Protein AF-A0A380ZV10-F1 (afdb_monomer_lite)

Foldseek 3Di:
DDPVVVVVVVVVVVVVVVVVVVVVVVVVVVVVVVVVVVVVVVVVVVVLVVLVVVLVVLVVVLVVLVVVLPPPQVDPVLNVLSVLLSVLSVLLSVLSVVLSCQVVVQVVVQVVVVVVQVVVCVVPVDPRDPDDRDDGPCSSVVSNVSSVVSNVVSVVSNVVSVCVSPVD

Structure (mmCIF, N/CA/C/O backbone):
data_AF-A0A380ZV10-F1
#
_entry.id   AF-A0A380ZV10-F1
#
loop_
_atom_site.group_PDB
_atom_site.id
_atom_site.type_symbol
_atom_site.label_atom_id
_atom_site.label_alt_id
_atom_site.label_comp_id
_atom_site.label_asym_id
_atom_site.label_entity_id
_atom_site.label_seq_id
_atom_site.pdbx_PDB_ins_code
_atom_site.Cartn_x
_atom_site.Cartn_y
_atom_site.Cartn_z
_atom_site.occupancy
_atom_site.B_iso_or_equiv
_atom_site.auth_seq_id
_atom_site.auth_comp_id
_atom_site.auth_asym_id
_atom_site.auth_atom_id
_atom_site.pdbx_PDB_model_num
ATOM 1 N N . MET A 1 1 ? 18.023 13.541 -66.728 1.00 56.62 1 MET A N 1
ATOM 2 C CA . MET A 1 1 ? 17.642 13.797 -65.325 1.00 56.62 1 MET A CA 1
ATOM 3 C C . MET A 1 1 ? 16.687 12.679 -64.971 1.00 56.62 1 MET A C 1
ATOM 5 O O . MET A 1 1 ? 15.560 12.684 -65.447 1.00 56.62 1 MET A O 1
ATOM 9 N N . ASP A 1 2 ? 17.228 11.643 -64.338 1.00 75.25 2 ASP A N 1
ATOM 10 C CA . ASP A 1 2 ? 16.662 10.294 -64.363 1.00 75.25 2 ASP A CA 1
ATOM 11 C C . ASP A 1 2 ? 15.516 10.118 -63.371 1.00 75.25 2 ASP A C 1
ATOM 13 O O . ASP A 1 2 ? 15.646 10.410 -62.182 1.00 75.25 2 ASP A O 1
ATOM 17 N N . ILE A 1 3 ? 14.398 9.615 -63.892 1.00 81.38 3 ILE A N 1
ATOM 18 C CA . ILE A 1 3 ? 13.168 9.291 -63.155 1.00 81.38 3 ILE A CA 1
ATOM 19 C C . ILE A 1 3 ? 13.475 8.328 -61.996 1.00 81.38 3 ILE A C 1
ATOM 21 O O . ILE A 1 3 ? 12.951 8.483 -60.898 1.00 81.38 3 ILE A O 1
ATOM 25 N N . GLU A 1 4 ? 14.426 7.420 -62.207 1.00 83.06 4 GLU A N 1
ATOM 26 C CA . GLU A 1 4 ? 14.883 6.430 -61.230 1.00 83.06 4 GLU A CA 1
ATOM 27 C C . GLU A 1 4 ? 15.532 7.069 -59.985 1.00 83.06 4 GLU A C 1
ATOM 29 O O . GLU A 1 4 ? 15.395 6.574 -58.868 1.00 83.06 4 GLU A O 1
ATOM 34 N N . ASN A 1 5 ? 16.192 8.224 -60.139 1.00 86.31 5 ASN A N 1
ATOM 35 C CA . ASN A 1 5 ? 16.778 8.947 -59.008 1.00 86.31 5 ASN A CA 1
ATOM 36 C C . ASN A 1 5 ? 15.698 9.672 -58.181 1.00 86.31 5 ASN A C 1
ATOM 38 O O . ASN A 1 5 ? 15.816 9.788 -56.961 1.00 86.31 5 ASN A O 1
ATOM 42 N N . PHE A 1 6 ? 14.616 10.113 -58.832 1.00 84.62 6 PHE A N 1
ATOM 43 C CA . PHE A 1 6 ? 13.460 10.704 -58.156 1.00 84.62 6 PHE A CA 1
ATOM 44 C C . PHE A 1 6 ? 12.650 9.668 -57.373 1.00 84.62 6 PHE A C 1
ATOM 46 O O . PHE A 1 6 ? 12.274 9.944 -56.233 1.00 84.62 6 PHE A O 1
ATOM 53 N N . GLU A 1 7 ? 12.420 8.479 -57.934 1.00 88.94 7 GLU A N 1
ATOM 54 C CA . GLU A 1 7 ? 11.740 7.386 -57.221 1.00 88.94 7 GLU A CA 1
ATOM 55 C C . GLU A 1 7 ? 12.519 6.968 -55.972 1.00 88.94 7 GLU A C 1
ATOM 57 O O . GLU A 1 7 ? 11.951 6.875 -54.883 1.00 88.94 7 GLU A O 1
ATOM 62 N N . LYS A 1 8 ? 13.843 6.837 -56.095 1.00 89.06 8 LYS A N 1
ATOM 63 C CA . LYS A 1 8 ? 14.711 6.474 -54.972 1.00 89.06 8 LYS A CA 1
ATOM 64 C C . LYS A 1 8 ? 14.722 7.533 -53.866 1.00 89.06 8 LYS A C 1
ATOM 66 O O . LYS A 1 8 ? 14.770 7.194 -52.685 1.00 89.06 8 LYS A O 1
ATOM 71 N N . GLN A 1 9 ? 14.650 8.818 -54.226 1.00 89.62 9 GLN A N 1
ATOM 72 C CA . GLN A 1 9 ? 14.487 9.891 -53.244 1.00 89.62 9 GLN A CA 1
ATOM 73 C C . GLN A 1 9 ? 13.123 9.822 -52.551 1.00 89.62 9 GLN A C 1
ATOM 75 O O . GLN A 1 9 ? 13.073 9.924 -51.326 1.00 89.62 9 GLN A O 1
ATOM 80 N N . LEU A 1 10 ? 12.033 9.622 -53.298 1.00 89.12 10 LEU A N 1
ATOM 81 C CA . LEU A 1 10 ? 10.678 9.487 -52.748 1.00 89.12 10 LEU A CA 1
ATOM 82 C C . LEU A 1 10 ? 10.571 8.330 -51.749 1.00 89.12 10 LEU A C 1
ATOM 84 O O . LEU A 1 10 ? 10.012 8.508 -50.666 1.00 89.12 10 LEU A O 1
ATOM 88 N N . GLU A 1 11 ? 11.158 7.180 -52.070 1.00 92.88 11 GLU A N 1
ATOM 89 C CA . GLU A 1 11 ? 11.162 6.002 -51.200 1.00 92.88 11 GLU A CA 1
ATOM 90 C C . GLU A 1 11 ? 11.980 6.228 -49.913 1.00 92.88 11 GLU A C 1
ATOM 92 O O . GLU A 1 11 ? 11.567 5.834 -48.819 1.00 92.88 11 GLU A O 1
ATOM 97 N N . ASP A 1 12 ? 13.108 6.937 -50.002 1.00 93.81 12 ASP A N 1
ATOM 98 C CA . ASP A 1 12 ? 13.927 7.303 -48.837 1.00 93.81 12 ASP A CA 1
ATOM 99 C C . ASP A 1 12 ? 13.237 8.373 -47.959 1.00 93.81 12 ASP A C 1
ATOM 101 O O . ASP A 1 12 ? 13.360 8.373 -46.730 1.00 93.81 12 ASP A O 1
ATOM 105 N N . TYR A 1 13 ? 12.452 9.277 -48.559 1.00 89.88 13 TYR A N 1
ATOM 106 C CA . TYR A 1 13 ? 11.589 10.206 -47.816 1.00 89.88 13 TYR A CA 1
ATOM 107 C C . TYR A 1 13 ? 10.440 9.484 -47.102 1.00 89.88 13 TYR A C 1
ATOM 109 O O . TYR A 1 13 ? 10.212 9.758 -45.921 1.00 89.88 13 TYR A O 1
ATOM 117 N N . ALA A 1 14 ? 9.761 8.549 -47.771 1.00 91.12 14 ALA A N 1
ATOM 118 C CA . ALA A 1 14 ? 8.682 7.760 -47.178 1.00 91.12 14 ALA A CA 1
ATOM 119 C C . ALA A 1 14 ? 9.181 6.937 -45.977 1.00 91.12 14 ALA A C 1
ATOM 121 O O . ALA A 1 14 ? 8.630 7.048 -44.881 1.00 91.12 14 ALA A O 1
ATOM 122 N N . ASN A 1 15 ? 10.303 6.226 -46.137 1.00 93.88 15 ASN A N 1
ATOM 123 C CA . ASN A 1 15 ? 10.923 5.445 -45.062 1.00 93.88 15 ASN A CA 1
ATOM 124 C C . ASN A 1 15 ? 11.337 6.301 -43.853 1.00 93.88 15 ASN A C 1
ATOM 126 O O . ASN A 1 15 ? 11.179 5.886 -42.702 1.00 93.88 15 ASN A O 1
ATOM 130 N N . ARG A 1 16 ? 11.877 7.508 -44.079 1.00 91.00 16 ARG A N 1
ATOM 131 C CA . ARG A 1 16 ? 12.218 8.432 -42.981 1.00 91.00 16 ARG A CA 1
ATOM 132 C C . ARG A 1 16 ? 10.979 8.929 -42.244 1.00 91.00 16 ARG A C 1
ATOM 134 O O . ARG A 1 16 ? 11.006 9.027 -41.016 1.00 91.00 16 ARG A O 1
ATOM 141 N N . LEU A 1 17 ? 9.907 9.222 -42.979 1.00 91.00 17 LEU A N 1
ATOM 142 C CA . LEU A 1 17 ? 8.647 9.661 -42.393 1.00 91.00 17 LEU A CA 1
ATOM 143 C C . LEU A 1 17 ? 8.054 8.562 -41.498 1.00 91.00 17 LEU A C 1
ATOM 145 O O . LEU A 1 17 ? 7.736 8.832 -40.340 1.00 91.00 17 LEU A O 1
ATOM 149 N N . GLU A 1 18 ? 8.001 7.319 -41.982 1.00 91.50 18 GLU A N 1
ATOM 150 C CA . GLU A 1 18 ? 7.498 6.171 -41.216 1.00 91.50 18 GLU A CA 1
ATOM 151 C C . GLU A 1 18 ? 8.295 5.930 -39.930 1.00 91.50 18 GLU A C 1
ATOM 153 O O . GLU A 1 18 ? 7.701 5.815 -38.855 1.00 91.50 18 GLU A O 1
ATOM 158 N N . ARG A 1 19 ? 9.634 5.953 -40.000 1.00 89.81 19 ARG A N 1
ATOM 159 C CA . ARG A 1 19 ? 10.481 5.823 -38.799 1.00 89.81 19 ARG A CA 1
ATOM 160 C C . ARG A 1 19 ? 10.204 6.924 -37.781 1.00 89.81 19 ARG A C 1
ATOM 162 O O . ARG A 1 19 ? 10.080 6.629 -36.598 1.00 89.81 19 ARG A O 1
ATOM 169 N N . SER A 1 20 ? 10.050 8.171 -38.229 1.00 85.12 20 SER A N 1
ATOM 170 C CA . SER A 1 20 ? 9.789 9.299 -37.327 1.00 85.12 20 SER A CA 1
ATOM 171 C C . SER A 1 20 ? 8.435 9.182 -36.610 1.00 85.12 20 SER A C 1
ATOM 173 O O . SER A 1 20 ? 8.335 9.466 -35.414 1.00 85.12 20 SER A O 1
ATOM 175 N N . VAL A 1 21 ? 7.402 8.696 -37.307 1.00 89.81 21 VAL A N 1
ATOM 176 C CA . VAL A 1 21 ? 6.071 8.450 -36.729 1.00 89.81 21 VAL A CA 1
ATOM 177 C C . VAL A 1 21 ? 6.123 7.286 -35.742 1.00 89.81 21 VAL A C 1
ATOM 179 O O . VAL A 1 21 ? 5.543 7.369 -34.655 1.00 89.81 21 VAL A O 1
ATOM 182 N N . GLN A 1 22 ? 6.849 6.220 -36.081 1.00 91.62 22 GLN A N 1
ATOM 183 C CA . GLN A 1 22 ? 6.997 5.053 -35.219 1.00 91.62 22 GLN A CA 1
ATOM 184 C C . GLN A 1 22 ? 7.772 5.385 -33.938 1.00 91.62 22 GLN A C 1
ATOM 186 O O . GLN A 1 22 ? 7.315 5.046 -32.846 1.00 91.62 22 GLN A O 1
ATOM 191 N N . GLU A 1 23 ? 8.868 6.140 -34.037 1.00 88.31 23 GLU A N 1
ATOM 192 C CA . GLU A 1 23 ? 9.620 6.629 -32.877 1.00 88.31 23 GLU A CA 1
ATOM 193 C C . GLU A 1 23 ? 8.764 7.530 -31.975 1.00 88.31 23 GLU A C 1
ATOM 195 O O . GLU A 1 23 ? 8.783 7.382 -30.750 1.00 88.31 23 GLU A O 1
ATOM 200 N N . GLN A 1 24 ? 7.955 8.428 -32.550 1.00 85.12 24 GLN A N 1
ATOM 201 C CA . GLN A 1 24 ? 7.026 9.249 -31.767 1.00 85.12 24 GLN A CA 1
ATOM 202 C C . GLN A 1 24 ? 5.965 8.405 -31.054 1.00 85.12 24 GLN A C 1
ATOM 204 O O . GLN A 1 24 ? 5.642 8.676 -29.891 1.00 85.12 24 GLN A O 1
ATOM 209 N N . HIS A 1 25 ? 5.433 7.377 -31.716 1.00 84.50 25 HIS A N 1
ATOM 210 C CA . HIS A 1 25 ? 4.454 6.481 -31.111 1.00 84.50 25 HIS A CA 1
ATOM 211 C C . HIS A 1 25 ? 5.065 5.676 -29.957 1.00 84.50 25 HIS A C 1
ATOM 213 O O . HIS A 1 25 ? 4.485 5.617 -28.869 1.00 84.50 25 HIS A O 1
ATOM 219 N N . GLU A 1 26 ? 6.272 5.135 -30.136 1.00 84.50 26 GLU A N 1
ATOM 220 C CA . GLU A 1 26 ? 6.999 4.437 -29.073 1.00 84.50 26 GLU A CA 1
ATOM 221 C C . GLU A 1 26 ? 7.313 5.361 -27.892 1.00 84.50 26 GLU A C 1
ATOM 223 O O . GLU A 1 26 ? 7.066 4.998 -26.736 1.00 84.50 26 GLU A O 1
ATOM 228 N N . GLN A 1 27 ? 7.777 6.586 -28.151 1.00 84.56 27 GLN A N 1
ATOM 229 C CA . GLN A 1 27 ? 8.017 7.570 -27.094 1.00 84.56 27 GLN A CA 1
ATOM 230 C C . GLN A 1 27 ? 6.729 7.923 -26.342 1.00 84.56 27 GLN A C 1
ATOM 232 O O . GLN A 1 27 ? 6.734 8.006 -25.106 1.00 84.56 27 GLN A O 1
ATOM 237 N N . GLN A 1 28 ? 5.604 8.069 -27.048 1.00 88.12 28 GLN A N 1
ATOM 238 C CA . GLN A 1 28 ? 4.306 8.278 -26.413 1.00 88.12 28 GLN A CA 1
ATOM 239 C C . GLN A 1 28 ? 3.908 7.091 -25.533 1.00 88.12 28 GLN A C 1
ATOM 241 O O . GLN A 1 28 ? 3.512 7.311 -24.384 1.00 88.12 28 GLN A O 1
ATOM 246 N N . LEU A 1 29 ? 4.052 5.853 -26.012 1.00 82.62 29 LEU A N 1
ATOM 247 C CA . LEU A 1 29 ? 3.744 4.649 -25.235 1.00 82.62 29 LEU A CA 1
ATOM 248 C C . LEU A 1 29 ? 4.607 4.563 -23.973 1.00 82.62 29 LEU A C 1
ATOM 250 O O . LEU A 1 29 ? 4.073 4.395 -22.874 1.00 82.62 29 LEU A O 1
ATOM 254 N N . VAL A 1 30 ? 5.920 4.776 -24.092 1.00 81.94 30 VAL A N 1
ATOM 255 C CA . VAL A 1 30 ? 6.841 4.786 -22.945 1.00 81.94 30 VAL A CA 1
ATOM 256 C C . VAL A 1 30 ? 6.470 5.887 -21.952 1.00 81.94 30 VAL A C 1
ATOM 258 O O . VAL A 1 30 ? 6.459 5.645 -20.744 1.00 81.94 30 VAL A O 1
ATOM 261 N N . SER A 1 31 ? 6.119 7.084 -22.431 1.00 80.75 31 SER A N 1
ATOM 262 C CA . SER A 1 31 ? 5.700 8.187 -21.559 1.00 80.75 31 SER A CA 1
ATOM 263 C C . SER A 1 31 ? 4.407 7.867 -20.798 1.00 80.75 31 SER A C 1
ATOM 265 O O . SER A 1 31 ? 4.315 8.148 -19.602 1.00 80.75 31 SER A O 1
ATOM 267 N N . ARG A 1 32 ? 3.428 7.221 -21.450 1.00 79.75 32 ARG A N 1
ATOM 268 C CA . ARG A 1 32 ? 2.172 6.792 -20.816 1.00 79.75 32 ARG A CA 1
ATOM 269 C C . ARG A 1 32 ? 2.420 5.700 -19.783 1.00 79.75 32 ARG A C 1
ATOM 271 O O . ARG A 1 32 ? 1.898 5.800 -18.677 1.00 79.75 32 ARG A O 1
ATOM 278 N N . ILE A 1 33 ? 3.253 4.709 -20.102 1.00 80.31 33 ILE A N 1
ATOM 279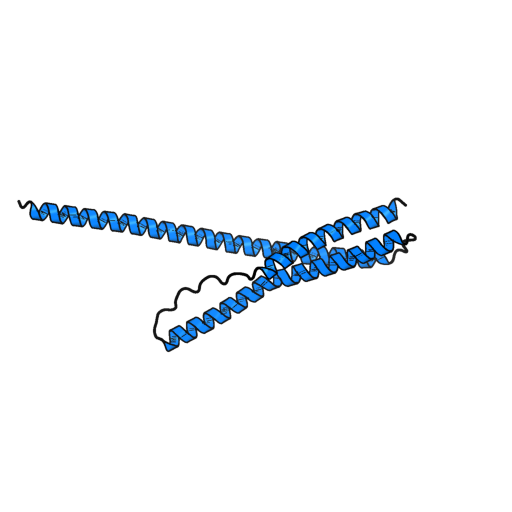 C CA . ILE A 1 33 ? 3.626 3.639 -19.165 1.00 80.31 33 ILE A CA 1
ATOM 280 C C . ILE A 1 33 ? 4.309 4.233 -17.929 1.00 80.31 33 ILE A C 1
ATOM 282 O O . ILE A 1 33 ? 3.912 3.913 -16.811 1.00 80.31 33 ILE A O 1
ATOM 286 N N . LYS A 1 34 ? 5.267 5.154 -18.110 1.00 78.06 34 LYS A N 1
ATOM 287 C CA . LYS A 1 34 ? 5.935 5.844 -16.994 1.00 78.06 34 LYS A CA 1
ATOM 288 C C . LYS A 1 34 ? 4.950 6.629 -16.128 1.00 78.06 34 LYS A C 1
ATOM 290 O O . LYS A 1 34 ? 5.016 6.532 -14.907 1.00 78.06 34 LYS A O 1
ATOM 295 N N . LYS A 1 35 ? 4.011 7.362 -16.739 1.00 78.06 35 LYS A N 1
ATOM 296 C CA . LYS A 1 35 ? 2.959 8.085 -16.003 1.00 78.06 35 LYS A CA 1
ATOM 297 C C . LYS A 1 35 ? 2.065 7.134 -15.205 1.00 78.06 35 LYS A C 1
ATOM 299 O O . LYS A 1 35 ? 1.812 7.391 -14.034 1.00 78.06 35 LYS A O 1
ATOM 304 N N . HIS A 1 36 ? 1.631 6.023 -15.799 1.00 72.00 36 HIS A N 1
ATOM 305 C CA . HIS A 1 36 ? 0.831 5.015 -15.096 1.00 72.00 36 HIS A CA 1
ATOM 306 C C . HIS A 1 36 ? 1.599 4.339 -13.955 1.00 72.00 36 HIS A C 1
ATOM 308 O O . HIS A 1 36 ? 1.017 4.070 -12.907 1.00 72.00 36 HIS A O 1
ATOM 314 N N . GLN A 1 37 ? 2.895 4.079 -14.134 1.00 75.44 37 GLN A N 1
ATOM 315 C CA . GLN A 1 37 ? 3.747 3.533 -13.077 1.00 75.44 37 GLN A CA 1
ATOM 316 C C . GLN A 1 37 ? 3.901 4.519 -11.918 1.00 75.44 37 GLN A C 1
ATOM 318 O O . GLN A 1 37 ? 3.652 4.134 -10.780 1.00 75.44 37 GLN A O 1
ATOM 323 N N . ALA A 1 38 ? 4.210 5.786 -12.205 1.00 75.50 38 ALA A N 1
ATOM 324 C CA . ALA A 1 38 ? 4.329 6.826 -11.185 1.00 75.50 38 ALA A CA 1
ATOM 325 C C . ALA A 1 38 ? 3.022 7.003 -10.392 1.00 75.50 38 ALA A C 1
ATOM 327 O O . ALA A 1 38 ? 3.045 7.019 -9.164 1.00 75.50 38 ALA A O 1
ATOM 328 N N . LEU A 1 39 ? 1.878 7.040 -11.085 1.00 77.69 39 LEU A N 1
ATOM 329 C CA . LEU A 1 39 ? 0.567 7.164 -10.446 1.00 77.69 39 LEU A CA 1
ATOM 330 C C . LEU A 1 39 ? 0.251 5.964 -9.538 1.00 77.69 39 LEU A C 1
ATOM 332 O O . LEU A 1 39 ? -0.277 6.129 -8.441 1.00 77.69 39 LEU A O 1
ATOM 336 N N . ASN A 1 40 ? 0.590 4.749 -9.978 1.00 73.44 40 ASN A N 1
ATOM 337 C CA . ASN A 1 40 ? 0.402 3.543 -9.173 1.00 73.44 40 ASN A CA 1
ATOM 338 C C . ASN A 1 40 ? 1.302 3.532 -7.932 1.00 73.44 40 ASN A C 1
ATOM 340 O O . ASN A 1 40 ? 0.849 3.124 -6.864 1.00 73.44 40 ASN A O 1
ATOM 344 N N . GLU A 1 41 ? 2.554 3.978 -8.051 1.00 76.31 41 GLU A N 1
ATOM 345 C CA . GLU A 1 41 ? 3.459 4.100 -6.904 1.00 76.31 41 GLU A CA 1
ATOM 346 C C . GLU A 1 41 ? 2.949 5.122 -5.885 1.00 76.31 41 GLU A C 1
ATOM 348 O O . GLU A 1 41 ? 3.010 4.877 -4.678 1.00 76.31 41 GLU A O 1
ATOM 353 N N . GLU A 1 42 ? 2.421 6.249 -6.358 1.00 76.75 42 GLU A N 1
ATOM 354 C CA . GLU A 1 42 ? 1.845 7.288 -5.507 1.00 76.75 42 GLU A CA 1
ATOM 355 C C . GLU A 1 42 ? 0.588 6.781 -4.786 1.00 76.75 42 GLU A C 1
ATOM 357 O O . GLU A 1 42 ? 0.523 6.832 -3.557 1.00 76.75 42 GLU A O 1
ATOM 362 N N . LEU A 1 43 ? -0.340 6.149 -5.514 1.00 76.62 43 LEU A N 1
ATOM 363 C CA . LEU A 1 43 ? -1.520 5.493 -4.938 1.00 76.62 43 LEU A CA 1
ATOM 364 C C . LEU A 1 43 ? -1.149 4.442 -3.884 1.00 76.62 43 LEU A C 1
ATOM 366 O O . LEU A 1 43 ? -1.792 4.367 -2.834 1.00 76.62 43 LEU A O 1
ATOM 370 N N . GLN A 1 44 ? -0.115 3.634 -4.134 1.00 75.12 44 GLN A N 1
ATOM 371 C CA . GLN A 1 44 ? 0.351 2.638 -3.169 1.00 75.12 44 GLN A CA 1
ATOM 372 C C . GLN A 1 44 ? 0.907 3.283 -1.895 1.00 75.12 44 GLN A C 1
ATOM 374 O O . GLN A 1 44 ? 0.608 2.798 -0.801 1.00 75.12 44 GLN A O 1
ATOM 379 N N . LYS A 1 45 ? 1.666 4.382 -2.010 1.00 77.69 45 LYS A N 1
ATOM 380 C CA . LYS A 1 45 ? 2.173 5.131 -0.848 1.00 77.69 45 LYS A CA 1
ATOM 381 C C . LYS A 1 45 ? 1.033 5.726 -0.027 1.00 77.69 45 LYS A C 1
ATOM 383 O O . LYS A 1 45 ? 0.963 5.469 1.174 1.00 77.69 45 LYS A O 1
ATOM 388 N N . THR A 1 46 ? 0.098 6.427 -0.667 1.00 80.56 46 THR A N 1
ATOM 389 C CA . THR A 1 46 ? -1.052 7.030 0.024 1.00 80.56 46 THR A CA 1
ATOM 390 C C . THR A 1 46 ? -1.911 5.969 0.707 1.00 80.56 46 THR A C 1
ATOM 392 O O . THR A 1 46 ? -2.294 6.124 1.865 1.00 80.56 46 THR A O 1
ATOM 395 N N . ARG A 1 47 ? -2.174 4.840 0.035 1.00 77.44 47 ARG A N 1
ATOM 396 C CA . ARG A 1 47 ? -2.919 3.719 0.628 1.00 77.44 47 ARG A CA 1
ATOM 397 C C . ARG A 1 47 ? -2.211 3.160 1.861 1.00 77.44 47 ARG A C 1
ATOM 399 O O . ARG A 1 47 ? -2.865 2.856 2.855 1.00 77.44 47 ARG A O 1
ATOM 406 N N . GLN A 1 48 ? -0.886 3.043 1.823 1.00 78.19 48 GLN A N 1
ATOM 407 C CA . GLN A 1 48 ? -0.097 2.560 2.953 1.00 78.19 48 GLN A CA 1
ATOM 408 C C . GLN A 1 48 ? -0.153 3.516 4.148 1.00 78.19 48 GLN A C 1
ATOM 410 O O . GLN A 1 48 ? -0.291 3.066 5.287 1.00 78.19 48 GLN A O 1
ATOM 415 N N . GLU A 1 49 ? -0.039 4.818 3.902 1.00 83.50 49 GLU A N 1
ATOM 416 C CA . GLU A 1 49 ? -0.176 5.835 4.945 1.00 83.50 49 GLU A CA 1
ATOM 417 C C . GLU A 1 49 ? -1.567 5.780 5.568 1.00 83.50 49 GLU A C 1
ATOM 419 O O . GLU A 1 49 ? -1.678 5.675 6.788 1.00 83.50 49 GLU A O 1
ATOM 424 N N . LEU A 1 50 ? -2.618 5.723 4.746 1.00 79.31 50 LEU A N 1
ATOM 425 C CA . LEU A 1 50 ? -3.995 5.574 5.218 1.00 79.31 50 LEU A CA 1
ATOM 426 C C . LEU A 1 50 ? -4.179 4.324 6.079 1.00 79.31 50 LEU A C 1
ATOM 428 O O . LEU A 1 50 ? -4.738 4.422 7.167 1.00 79.31 50 LEU A O 1
ATOM 432 N N . LEU A 1 51 ? -3.678 3.165 5.643 1.00 78.19 51 LEU A N 1
ATOM 433 C CA . LEU A 1 51 ? -3.755 1.923 6.419 1.00 78.19 51 LEU A CA 1
ATOM 434 C C . LEU A 1 51 ? -3.010 2.044 7.759 1.00 78.19 51 LEU A C 1
ATOM 436 O O . LEU A 1 51 ? -3.520 1.593 8.782 1.00 78.19 51 LEU A O 1
ATOM 440 N N . ARG A 1 52 ? -1.831 2.682 7.784 1.00 81.69 52 ARG A N 1
ATOM 441 C CA . ARG A 1 52 ? -1.084 2.945 9.028 1.00 81.69 52 ARG A CA 1
ATOM 442 C C . ARG A 1 52 ? -1.861 3.852 9.974 1.00 81.69 52 ARG A C 1
ATOM 444 O O . ARG A 1 52 ? -1.954 3.534 11.158 1.00 81.69 52 ARG A O 1
ATOM 451 N N . TYR A 1 53 ? -2.434 4.938 9.462 1.00 84.69 53 TYR A N 1
ATOM 452 C CA . TYR A 1 53 ? -3.290 5.823 10.248 1.00 84.69 53 TYR A CA 1
ATOM 453 C C . TYR A 1 53 ? -4.520 5.084 10.774 1.00 84.69 53 TYR A C 1
ATOM 455 O O . TYR A 1 53 ? -4.845 5.224 11.951 1.00 84.69 53 TYR A O 1
ATOM 463 N N . LEU A 1 54 ? -5.166 4.248 9.955 1.00 79.25 54 LEU A N 1
ATOM 464 C CA . LEU A 1 54 ? -6.320 3.448 10.372 1.00 79.25 54 LEU A CA 1
ATOM 465 C C . LEU A 1 54 ? -5.958 2.487 11.509 1.00 79.25 54 LEU A C 1
ATOM 467 O O . LEU A 1 54 ? -6.687 2.392 12.492 1.00 79.25 54 LEU A O 1
ATOM 471 N N . VAL A 1 55 ? -4.821 1.796 11.407 1.00 81.25 55 VAL A N 1
ATOM 472 C CA . VAL A 1 55 ? -4.339 0.870 12.446 1.00 81.25 55 VAL A CA 1
ATOM 473 C C . VAL A 1 55 ? -3.961 1.619 13.729 1.00 81.25 55 VAL A C 1
ATOM 475 O O . VAL A 1 55 ? -4.318 1.189 14.822 1.00 81.25 55 VAL A O 1
ATOM 478 N N . ALA A 1 56 ? -3.285 2.764 13.622 1.00 82.75 56 ALA A N 1
ATOM 479 C CA . ALA A 1 56 ? -2.915 3.561 14.790 1.00 82.75 56 ALA A CA 1
ATOM 480 C C . ALA A 1 56 ? -4.147 4.135 15.513 1.00 82.75 56 ALA A C 1
ATOM 482 O O . ALA A 1 56 ? -4.266 4.020 16.732 1.00 82.75 56 ALA A O 1
ATOM 483 N N . THR A 1 57 ? -5.086 4.715 14.763 1.00 83.06 57 THR A N 1
ATOM 484 C CA . THR A 1 57 ? -6.322 5.294 15.317 1.00 83.06 57 THR A CA 1
ATOM 485 C C . THR A 1 57 ? -7.224 4.228 15.930 1.00 83.06 57 THR A C 1
ATOM 487 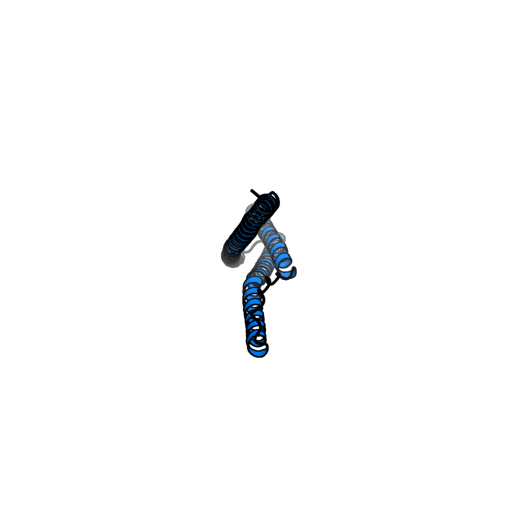O O . THR A 1 57 ? -7.702 4.406 17.048 1.00 83.06 57 THR A O 1
ATOM 490 N N . SER A 1 58 ? -7.397 3.082 15.268 1.00 80.81 58 SER A N 1
ATOM 491 C CA . SER A 1 58 ? -8.141 1.950 15.836 1.00 80.81 58 SER A CA 1
ATOM 492 C C . SER A 1 58 ? -7.489 1.386 17.102 1.00 80.81 58 SER A C 1
ATOM 494 O O . SER A 1 58 ? -8.207 1.068 18.046 1.00 80.81 58 SER A O 1
ATOM 496 N N . GLY A 1 59 ? -6.155 1.347 17.191 1.00 82.38 59 GLY A N 1
ATOM 497 C CA . GLY A 1 59 ? -5.441 0.979 18.420 1.00 82.38 59 GLY A CA 1
ATOM 498 C C . GLY A 1 59 ? -5.675 1.953 19.584 1.00 82.38 59 GLY A C 1
ATOM 499 O O . GLY A 1 59 ? -5.847 1.524 20.730 1.00 82.38 59 GLY A O 1
ATOM 500 N N . MET A 1 60 ? -5.747 3.260 19.305 1.00 83.50 60 MET A N 1
ATOM 501 C CA . MET A 1 60 ? -6.104 4.260 20.322 1.00 83.50 60 MET A CA 1
ATOM 502 C C . MET A 1 60 ? -7.546 4.081 20.795 1.00 83.50 60 MET A C 1
ATOM 504 O O . MET A 1 60 ? -7.787 4.032 21.999 1.00 83.50 60 MET A O 1
ATOM 508 N N . ILE A 1 61 ? -8.490 3.919 19.861 1.00 80.50 61 ILE A N 1
ATOM 509 C CA . ILE A 1 61 ? -9.904 3.666 20.172 1.00 80.50 61 ILE A CA 1
ATOM 510 C C . ILE A 1 61 ? -10.031 2.402 21.028 1.00 80.50 61 ILE A C 1
ATOM 512 O O . ILE A 1 61 ? -10.703 2.422 22.054 1.00 80.50 61 ILE A O 1
ATOM 516 N N . PHE A 1 62 ? -9.321 1.333 20.670 1.00 80.50 62 PHE A N 1
ATOM 517 C CA . PHE A 1 62 ? -9.299 0.085 21.429 1.00 80.50 62 PHE A CA 1
ATOM 518 C C . PHE A 1 62 ? -8.780 0.272 22.863 1.00 80.50 62 PHE A C 1
ATOM 520 O O . PHE A 1 62 ? -9.375 -0.238 23.811 1.00 80.50 62 PHE A O 1
ATOM 527 N N . SER A 1 63 ? -7.712 1.054 23.039 1.00 79.62 63 SER A N 1
ATOM 528 C CA . SER A 1 63 ? -7.153 1.360 24.364 1.00 79.62 63 SER A CA 1
ATOM 529 C C . SER A 1 63 ? -8.120 2.183 25.219 1.00 79.62 63 SER A C 1
ATOM 531 O O . SER A 1 63 ? -8.290 1.901 26.406 1.00 79.62 63 SER A O 1
ATOM 533 N N . ILE A 1 64 ? -8.793 3.166 24.613 1.00 81.25 64 ILE A N 1
ATOM 534 C CA . ILE A 1 64 ? -9.819 3.983 25.275 1.00 81.25 64 ILE A CA 1
ATOM 535 C C . ILE A 1 64 ? -10.992 3.098 25.707 1.00 81.25 64 ILE A C 1
ATOM 537 O O . ILE A 1 64 ? -11.403 3.148 26.864 1.00 81.25 64 ILE A O 1
ATOM 541 N N . LEU A 1 65 ? -11.478 2.227 24.821 1.00 75.06 65 LEU A N 1
ATOM 542 C CA . LEU A 1 65 ? -12.532 1.260 25.128 1.00 75.06 65 LEU A CA 1
ATOM 543 C C . LEU A 1 65 ? -12.180 0.383 26.328 1.00 75.06 65 LEU A C 1
ATOM 545 O O . LEU A 1 65 ? -12.972 0.282 27.260 1.00 75.06 65 LEU A O 1
ATOM 549 N N . ILE A 1 66 ? -10.995 -0.231 26.340 1.00 76.62 66 ILE A N 1
ATOM 550 C CA . ILE A 1 66 ? -10.562 -1.069 27.470 1.00 76.62 66 ILE A CA 1
ATOM 551 C C . ILE A 1 66 ? -10.573 -0.267 28.780 1.00 76.62 66 ILE A C 1
ATOM 553 O O . ILE A 1 66 ? -10.933 -0.805 29.828 1.00 76.62 66 ILE A O 1
ATOM 557 N N . GLY A 1 67 ? -10.230 1.023 28.721 1.00 77.00 67 GLY A N 1
ATOM 558 C CA . GLY A 1 67 ? -10.350 1.941 29.851 1.00 77.00 67 GLY A CA 1
ATOM 559 C C . GLY A 1 67 ? -11.795 2.144 30.322 1.00 77.00 67 GLY A C 1
ATOM 560 O O . GLY A 1 67 ? -12.053 2.076 31.524 1.00 77.00 67 GLY A O 1
ATOM 561 N N . LEU A 1 68 ? -12.739 2.347 29.396 1.00 71.50 68 LEU A N 1
ATOM 562 C CA . LEU A 1 68 ? -14.162 2.554 29.709 1.00 71.50 68 LEU A CA 1
ATOM 563 C C . LEU A 1 68 ? -14.888 1.278 30.162 1.00 71.50 68 LEU A C 1
ATOM 565 O O . LEU A 1 68 ? -15.832 1.365 30.947 1.00 71.50 68 LEU A O 1
ATOM 569 N N . GLY A 1 69 ? -14.440 0.098 29.729 1.00 66.38 69 GLY A N 1
ATOM 570 C CA . GLY A 1 69 ? -15.063 -1.191 30.056 1.00 66.38 69 GLY A CA 1
ATOM 571 C C . GLY A 1 69 ? -15.049 -1.566 31.545 1.00 66.38 69 GLY A C 1
ATOM 572 O O . GLY A 1 69 ? -15.668 -2.555 31.928 1.00 66.38 69 GLY A O 1
ATOM 573 N N . LYS A 1 70 ? -14.365 -0.786 32.395 1.00 62.97 70 LYS A N 1
ATOM 574 C CA . LYS A 1 70 ? -14.399 -0.929 33.861 1.00 62.97 70 LYS A CA 1
ATOM 575 C C . LYS A 1 70 ? -15.646 -0.324 34.508 1.00 62.97 70 LYS A C 1
ATOM 577 O O . LYS A 1 70 ? -15.891 -0.588 35.680 1.00 62.97 70 LYS A O 1
ATOM 582 N N . SER A 1 71 ? -16.414 0.485 33.779 1.00 60.03 71 SER A N 1
ATOM 583 C CA . SER A 1 71 ? -17.677 1.022 34.281 1.00 60.03 71 SER A CA 1
ATOM 584 C C . SER A 1 71 ? -18.715 -0.099 34.283 1.00 60.03 71 SER A C 1
ATOM 586 O O . SER A 1 71 ? -18.983 -0.690 33.236 1.00 60.03 71 SER A O 1
ATOM 588 N N . GLU A 1 72 ? -19.251 -0.455 35.453 1.00 59.94 72 GLU A N 1
ATOM 589 C CA . GLU A 1 72 ? -20.217 -1.545 35.603 1.00 59.94 72 GLU A CA 1
ATOM 590 C C . GLU A 1 72 ? -21.507 -1.243 34.830 1.00 59.94 72 GLU A C 1
ATOM 592 O O . GLU A 1 72 ? -22.460 -0.663 35.347 1.00 59.94 72 GLU A O 1
ATOM 597 N N . ALA A 1 73 ? -21.555 -1.648 33.561 1.00 59.28 73 ALA A N 1
ATOM 598 C CA . ALA A 1 73 ? -22.782 -1.643 32.785 1.00 59.28 73 ALA A CA 1
ATOM 599 C C . ALA A 1 73 ? -23.784 -2.594 33.460 1.00 59.28 73 ALA A C 1
ATOM 601 O O . ALA A 1 73 ? -23.566 -3.807 33.518 1.00 59.28 73 ALA A O 1
ATOM 602 N N . HIS A 1 74 ? -24.870 -2.027 33.986 1.00 59.59 74 HIS A N 1
ATOM 603 C CA . HIS A 1 74 ? -25.892 -2.759 34.737 1.00 59.59 74 HIS A CA 1
ATOM 604 C C . HIS A 1 74 ? -26.738 -3.678 33.837 1.00 59.59 74 HIS A C 1
ATOM 606 O O . HIS A 1 74 ? -27.359 -4.621 34.324 1.00 59.59 74 HIS A O 1
ATOM 612 N N . GLN A 1 75 ? -26.730 -3.455 32.517 1.00 73.69 75 GLN A N 1
ATOM 613 C CA . GLN A 1 75 ? -27.519 -4.230 31.565 1.00 73.69 75 GLN A CA 1
ATOM 614 C C . GLN A 1 75 ? -26.673 -5.295 30.836 1.00 73.69 75 GLN A C 1
ATOM 616 O O . GLN A 1 75 ? -25.633 -4.975 30.249 1.00 73.69 75 GLN A O 1
ATOM 621 N N . PRO A 1 76 ? -27.120 -6.566 30.796 1.00 73.31 76 PRO A N 1
ATOM 622 C CA . PRO A 1 76 ? -26.367 -7.654 30.171 1.00 73.31 76 PRO A CA 1
ATOM 623 C C . PRO A 1 76 ? -26.209 -7.473 28.653 1.00 73.31 76 PRO A C 1
ATOM 625 O O . PRO A 1 76 ? -25.181 -7.859 28.101 1.00 73.31 76 PRO A O 1
ATOM 628 N N . LEU A 1 77 ? -27.179 -6.845 27.975 1.00 73.38 77 LEU A N 1
ATOM 629 C CA . LEU A 1 77 ? -27.132 -6.607 26.527 1.00 73.38 77 LEU A CA 1
ATOM 630 C C . LEU A 1 77 ? -25.975 -5.677 26.125 1.00 73.38 77 LEU A C 1
ATOM 632 O O . LEU A 1 77 ? -25.257 -5.958 25.165 1.00 73.38 77 LEU A O 1
ATOM 636 N N . ALA A 1 78 ? -25.756 -4.607 26.896 1.00 73.00 78 ALA A N 1
ATOM 637 C CA . ALA A 1 78 ? -24.672 -3.655 26.665 1.00 73.00 78 ALA A CA 1
ATOM 638 C C . ALA A 1 78 ? -23.294 -4.314 26.849 1.00 73.00 78 ALA A C 1
ATOM 640 O O . ALA A 1 78 ? -22.390 -4.084 26.046 1.00 73.00 78 ALA A O 1
ATOM 641 N N . ARG A 1 79 ? -23.151 -5.213 27.837 1.00 77.38 79 ARG A N 1
ATOM 642 C CA . ARG A 1 79 ? -21.915 -5.986 28.067 1.00 77.38 79 ARG A CA 1
ATOM 643 C C . ARG A 1 79 ? -21.553 -6.886 26.885 1.00 77.38 79 ARG A C 1
ATOM 645 O O . ARG A 1 79 ? -20.401 -6.887 26.453 1.00 77.38 79 ARG A O 1
ATOM 652 N N . TRP A 1 80 ? -22.520 -7.628 26.340 1.00 80.81 80 TRP A N 1
ATOM 653 C CA . TRP A 1 80 ? -22.278 -8.494 25.180 1.00 80.81 80 TRP A CA 1
ATOM 654 C C . TRP A 1 80 ? -21.991 -7.692 23.909 1.00 80.81 80 TRP A C 1
ATOM 656 O O . TRP A 1 80 ? -21.059 -8.034 23.182 1.00 80.81 80 TRP A O 1
ATOM 666 N N . GLY A 1 81 ? -22.724 -6.599 23.669 1.00 79.50 81 GLY A N 1
ATOM 667 C CA . GLY A 1 81 ? -22.462 -5.704 22.537 1.00 79.50 81 GLY A CA 1
ATOM 668 C C . GLY A 1 81 ? -21.051 -5.114 22.579 1.00 79.50 81 GLY A C 1
ATOM 669 O O . GLY A 1 81 ? -20.338 -5.126 21.575 1.00 79.50 81 GLY A O 1
ATOM 670 N N . PHE A 1 82 ? -20.610 -4.698 23.766 1.00 79.12 82 PHE A N 1
ATOM 671 C CA . PHE A 1 82 ? -19.265 -4.183 23.989 1.00 79.12 82 PHE A CA 1
ATOM 672 C C . PHE A 1 82 ? -18.179 -5.246 23.759 1.00 79.12 82 PHE A C 1
ATOM 674 O O . PHE A 1 82 ? -17.198 -4.994 23.057 1.00 79.12 82 PHE A O 1
ATOM 681 N N . ALA A 1 83 ? -18.372 -6.464 24.277 1.00 82.19 83 ALA A N 1
ATOM 682 C CA . ALA A 1 83 ? -17.443 -7.574 24.066 1.00 82.19 83 ALA A CA 1
ATOM 683 C C . ALA A 1 83 ? -17.320 -7.956 22.580 1.00 82.19 83 ALA A C 1
ATOM 685 O O . ALA A 1 83 ? -16.209 -8.105 22.068 1.00 82.19 83 ALA A O 1
ATOM 686 N N . ILE A 1 84 ? -18.447 -8.059 21.865 1.00 84.56 84 ILE A N 1
ATOM 687 C CA . ILE A 1 84 ? -18.474 -8.354 20.424 1.00 84.56 84 ILE A CA 1
ATOM 688 C C . ILE A 1 84 ? -17.750 -7.256 19.644 1.00 84.56 84 ILE A C 1
ATOM 690 O O . ILE A 1 84 ? -16.957 -7.558 18.752 1.00 84.56 84 ILE A O 1
ATOM 694 N N . ALA A 1 85 ? -17.974 -5.990 19.997 1.00 83.75 85 ALA A N 1
ATOM 695 C CA . ALA A 1 85 ? -17.322 -4.883 19.324 1.00 83.75 85 ALA A CA 1
ATOM 696 C C . ALA A 1 85 ? -15.802 -4.882 19.528 1.00 83.75 85 ALA A C 1
ATOM 698 O O . ALA A 1 85 ? -15.073 -4.682 18.560 1.00 83.75 85 ALA A O 1
ATOM 699 N N . ILE A 1 86 ? -15.312 -5.178 20.738 1.00 83.88 86 ILE A N 1
ATOM 700 C CA . ILE A 1 86 ? -13.876 -5.354 21.013 1.00 83.88 86 ILE A CA 1
ATOM 701 C C . ILE A 1 86 ? -13.293 -6.472 20.143 1.00 83.88 86 ILE A C 1
ATOM 703 O O . ILE A 1 86 ? -12.252 -6.279 19.513 1.00 83.88 86 ILE A O 1
ATOM 707 N N . VAL A 1 87 ? -13.965 -7.625 20.065 1.00 86.69 87 VAL A N 1
ATOM 708 C CA . VAL A 1 87 ? -13.496 -8.756 19.248 1.00 86.69 87 VAL A CA 1
ATOM 709 C C . VAL A 1 87 ? -13.459 -8.384 17.765 1.00 86.69 87 VAL A C 1
ATOM 711 O O . VAL A 1 87 ? -12.438 -8.610 17.115 1.00 86.69 87 VAL A O 1
ATOM 714 N N . LEU A 1 88 ? -14.518 -7.765 17.229 1.00 85.00 88 LEU A N 1
ATOM 715 C CA . LEU A 1 88 ? -14.551 -7.305 15.835 1.00 85.00 88 LEU A CA 1
ATOM 716 C C . LEU A 1 88 ? -13.471 -6.256 15.552 1.00 85.00 88 LEU A C 1
ATOM 718 O O . LEU A 1 88 ? -12.838 -6.298 14.498 1.00 85.00 88 LEU A O 1
ATOM 722 N N . LEU A 1 89 ? -13.245 -5.321 16.473 1.00 84.56 89 LEU A N 1
ATOM 723 C CA . LEU A 1 89 ? -12.237 -4.278 16.309 1.00 84.56 89 LEU A CA 1
ATOM 724 C C . LEU A 1 89 ? -10.836 -4.902 16.286 1.00 84.56 89 LEU A C 1
ATOM 726 O O . LEU A 1 89 ? -10.066 -4.633 15.365 1.00 84.56 89 LEU A O 1
ATOM 730 N N . GLY A 1 90 ? -10.542 -5.815 17.215 1.00 85.69 90 GLY A N 1
ATOM 731 C CA . GLY A 1 90 ? -9.284 -6.562 17.237 1.00 85.69 90 GLY A CA 1
ATOM 732 C C . GLY A 1 90 ? -9.057 -7.373 15.957 1.00 85.69 90 GLY A C 1
ATOM 733 O O . GLY A 1 90 ? -7.978 -7.310 15.368 1.00 85.69 90 GLY A O 1
ATOM 734 N N . LEU A 1 91 ? -10.085 -8.078 15.477 1.00 86.62 91 LEU A N 1
ATOM 735 C CA . LEU A 1 91 ? -10.018 -8.888 14.256 1.00 86.62 91 LEU A CA 1
ATOM 736 C C . LEU A 1 91 ? -9.838 -8.010 13.004 1.00 86.62 91 LEU A C 1
ATOM 738 O O . LEU A 1 91 ? -9.020 -8.325 12.138 1.00 86.62 91 LEU A O 1
ATOM 742 N N . GLY A 1 92 ? -10.519 -6.862 12.947 1.00 85.50 92 GLY A N 1
ATOM 743 C CA . GLY A 1 92 ? -10.348 -5.855 11.899 1.00 85.50 92 GLY A CA 1
ATOM 744 C C . GLY A 1 92 ? -8.926 -5.296 11.858 1.00 85.50 92 GLY A C 1
ATOM 745 O O . GLY A 1 92 ? -8.304 -5.286 10.796 1.00 85.50 92 GLY A O 1
ATOM 746 N N . VAL A 1 93 ? -8.367 -4.916 13.011 1.00 85.44 93 VAL A N 1
ATOM 747 C CA . VAL A 1 93 ? -6.976 -4.442 13.125 1.00 85.44 93 VAL A CA 1
ATOM 748 C C . VAL A 1 93 ? -5.983 -5.516 12.692 1.00 85.44 93 VAL A C 1
ATOM 750 O O . VAL A 1 93 ? -5.035 -5.211 11.965 1.00 85.44 93 VAL A O 1
ATOM 753 N N . LEU A 1 94 ? -6.209 -6.776 13.076 1.00 85.19 94 LEU A N 1
ATOM 754 C CA . LEU A 1 94 ? -5.351 -7.891 12.679 1.00 85.19 94 LEU A CA 1
ATOM 755 C C . LEU A 1 94 ? -5.337 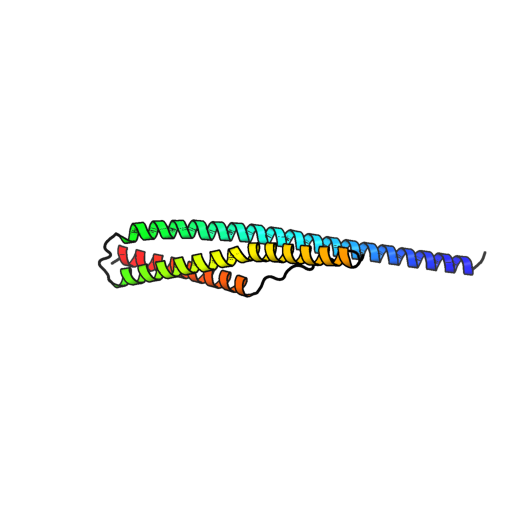-8.066 11.153 1.00 85.19 94 LEU A C 1
ATOM 757 O O . LEU A 1 94 ? -4.269 -8.149 10.548 1.00 85.19 94 LEU A O 1
ATOM 761 N N . LEU A 1 95 ? -6.516 -8.058 10.523 1.00 85.00 95 LEU A N 1
ATOM 762 C CA . LEU A 1 95 ? -6.668 -8.179 9.070 1.00 85.00 95 LEU A CA 1
ATOM 763 C C . LEU A 1 95 ? -6.031 -7.004 8.320 1.00 85.00 95 LEU A C 1
ATOM 765 O O . LEU A 1 95 ? -5.347 -7.217 7.317 1.00 85.00 95 LEU A O 1
ATOM 769 N N . LEU A 1 96 ? -6.203 -5.776 8.817 1.00 82.06 96 LEU A N 1
ATOM 770 C CA . LEU A 1 96 ? -5.557 -4.587 8.259 1.00 82.06 96 LEU A CA 1
ATOM 771 C C . LEU A 1 96 ? -4.031 -4.633 8.404 1.00 82.06 96 LEU A C 1
ATOM 773 O O . LEU A 1 96 ? -3.316 -4.269 7.472 1.00 82.06 96 LEU A O 1
ATOM 777 N N . SER A 1 97 ? -3.522 -5.120 9.536 1.00 81.38 97 SER A N 1
ATOM 778 C CA . SER A 1 97 ? -2.084 -5.299 9.760 1.00 81.38 97 SER A CA 1
ATOM 779 C C . SER A 1 97 ? -1.490 -6.349 8.809 1.00 81.38 97 SER A C 1
ATOM 781 O O . SER A 1 97 ? -0.438 -6.128 8.205 1.00 81.38 97 SER A O 1
ATOM 783 N N . ILE A 1 98 ? -2.207 -7.456 8.576 1.00 82.19 98 ILE A N 1
ATOM 784 C CA . ILE A 1 98 ? -1.834 -8.471 7.576 1.00 82.19 98 ILE A CA 1
ATOM 785 C C . ILE A 1 98 ? -1.873 -7.882 6.158 1.00 82.19 98 ILE A C 1
ATOM 787 O O . ILE A 1 98 ? -0.956 -8.120 5.368 1.00 82.19 98 ILE A O 1
ATOM 791 N N . ALA A 1 99 ? -2.890 -7.080 5.827 1.00 79.56 99 ALA A N 1
ATOM 792 C CA . ALA A 1 99 ? -2.972 -6.386 4.542 1.00 79.56 99 ALA A CA 1
ATOM 793 C C . ALA A 1 99 ? -1.793 -5.419 4.339 1.00 79.56 99 ALA A C 1
ATOM 795 O O . ALA A 1 99 ? -1.219 -5.370 3.250 1.00 79.56 99 ALA A O 1
ATOM 796 N N . LEU A 1 100 ? -1.352 -4.729 5.395 1.00 77.81 100 LEU A N 1
ATOM 797 C CA . LEU A 1 100 ? -0.167 -3.868 5.370 1.00 77.81 100 LEU A CA 1
ATOM 798 C C . LEU A 1 100 ? 1.126 -4.661 5.092 1.00 77.81 100 LEU A C 1
ATOM 800 O O . LEU A 1 100 ? 2.052 -4.154 4.455 1.00 77.81 100 LEU A O 1
ATOM 804 N N . TYR A 1 101 ? 1.174 -5.927 5.514 1.00 78.31 101 TYR A N 1
ATOM 805 C CA . TYR A 1 101 ? 2.300 -6.834 5.270 1.00 78.31 101 TYR A CA 1
ATOM 806 C C . TYR A 1 101 ? 2.458 -7.245 3.798 1.00 78.31 101 TYR A C 1
ATOM 808 O O . TYR A 1 101 ? 3.546 -7.669 3.395 1.00 78.31 101 TYR A O 1
ATOM 816 N N . SER A 1 102 ? 1.417 -7.078 2.974 1.00 75.38 102 SER A N 1
ATOM 817 C CA . SER A 1 102 ? 1.463 -7.359 1.531 1.00 75.38 102 SER A CA 1
ATOM 818 C C . SER A 1 102 ? 2.609 -6.627 0.828 1.00 75.38 102 SER A C 1
ATOM 820 O O . SER A 1 102 ? 3.332 -7.215 0.027 1.00 75.38 102 SER A O 1
ATOM 822 N N . LEU A 1 103 ? 2.849 -5.370 1.197 1.00 65.12 103 LEU A N 1
ATOM 823 C CA . LEU A 1 103 ? 3.853 -4.498 0.589 1.00 65.12 103 LEU A CA 1
ATOM 824 C C . LEU A 1 103 ? 5.281 -4.937 0.940 1.00 65.12 103 LEU A C 1
ATOM 826 O O . LEU A 1 103 ? 6.174 -4.928 0.088 1.00 65.12 103 LEU A O 1
ATOM 830 N N . LEU A 1 104 ? 5.489 -5.392 2.180 1.00 71.69 104 LEU A N 1
ATOM 831 C CA . LEU A 1 104 ? 6.748 -6.009 2.606 1.00 71.69 104 LEU A CA 1
ATOM 832 C C . LEU A 1 104 ? 6.982 -7.334 1.879 1.00 71.69 104 LEU A C 1
ATOM 834 O O . LEU A 1 104 ? 8.099 -7.599 1.430 1.00 71.69 104 LEU A O 1
ATOM 838 N N . TYR A 1 105 ? 5.931 -8.140 1.724 1.00 75.94 105 TYR A N 1
ATOM 839 C CA . TYR A 1 105 ? 5.992 -9.391 0.976 1.00 75.94 105 TYR A CA 1
ATOM 840 C C . TYR A 1 105 ? 6.364 -9.151 -0.493 1.00 75.94 105 TYR A C 1
ATOM 842 O O . TYR A 1 105 ? 7.260 -9.814 -1.016 1.00 75.94 105 TYR A O 1
ATOM 850 N N . ILE A 1 106 ? 5.748 -8.159 -1.142 1.00 70.56 106 ILE A N 1
ATOM 851 C CA . ILE A 1 106 ? 6.041 -7.779 -2.529 1.00 70.56 106 ILE A CA 1
ATOM 852 C C . ILE A 1 106 ? 7.480 -7.285 -2.659 1.00 70.56 106 ILE A C 1
ATOM 854 O O . ILE A 1 106 ? 8.199 -7.782 -3.524 1.00 70.56 106 ILE A O 1
ATOM 858 N N . ARG A 1 107 ? 7.950 -6.386 -1.781 1.00 68.94 107 ARG A N 1
ATOM 859 C CA . ARG A 1 107 ? 9.353 -5.930 -1.799 1.00 68.94 107 ARG A CA 1
ATOM 860 C C . ARG A 1 107 ? 10.333 -7.092 -1.663 1.00 68.94 107 ARG A C 1
ATOM 862 O O . ARG A 1 107 ? 11.274 -7.172 -2.447 1.00 68.94 107 ARG A O 1
ATOM 869 N N . ARG A 1 108 ? 10.103 -8.013 -0.721 1.00 75.62 108 ARG A N 1
ATOM 870 C CA . ARG A 1 108 ? 10.957 -9.201 -0.547 1.00 75.62 108 ARG A CA 1
ATOM 871 C C . ARG A 1 108 ? 10.953 -10.090 -1.792 1.00 75.62 108 ARG A C 1
ATOM 873 O O . ARG A 1 108 ? 12.019 -10.440 -2.288 1.00 75.62 108 ARG A O 1
ATOM 880 N N . LYS A 1 109 ? 9.777 -10.374 -2.359 1.00 77.12 109 LYS A N 1
ATOM 881 C CA . LYS A 1 109 ? 9.630 -11.148 -3.605 1.00 77.12 109 LYS A CA 1
ATOM 882 C C . LYS A 1 109 ? 10.299 -10.485 -4.806 1.00 77.12 109 LYS A C 1
ATOM 884 O O . LYS A 1 109 ? 10.826 -11.191 -5.664 1.00 77.12 109 LYS A O 1
ATOM 889 N N . ILE A 1 110 ? 10.246 -9.156 -4.898 1.00 74.69 110 ILE A N 1
ATOM 890 C CA . ILE A 1 110 ? 10.935 -8.394 -5.940 1.00 74.69 110 ILE A CA 1
ATOM 891 C C . ILE A 1 110 ? 12.439 -8.603 -5.782 1.00 74.69 110 ILE A C 1
ATOM 893 O O . ILE A 1 110 ? 13.065 -9.066 -6.726 1.00 74.69 110 ILE A O 1
ATOM 897 N N . VAL A 1 111 ? 12.999 -8.370 -4.592 1.00 76.50 111 VAL A N 1
ATOM 898 C CA . VAL A 1 111 ? 14.436 -8.567 -4.327 1.00 76.50 111 VAL A CA 1
ATOM 899 C C . VAL A 1 111 ? 14.879 -9.998 -4.648 1.00 76.50 111 VAL A C 1
ATOM 901 O O . VAL A 1 111 ? 15.875 -10.180 -5.341 1.00 76.50 111 VAL A O 1
ATOM 904 N N . GLU A 1 112 ? 14.108 -11.012 -4.248 1.00 79.31 112 GLU A N 1
ATOM 905 C CA . GLU A 1 112 ? 14.390 -12.412 -4.599 1.00 79.31 112 GLU A CA 1
ATOM 906 C C . GLU A 1 112 ? 14.386 -12.665 -6.113 1.00 79.31 112 GLU A C 1
ATOM 908 O O . GLU A 1 112 ? 15.230 -13.401 -6.624 1.00 79.31 112 GLU A O 1
ATOM 913 N N . ARG A 1 113 ? 13.436 -12.081 -6.857 1.00 74.81 113 ARG A N 1
ATOM 914 C CA . ARG A 1 113 ? 13.412 -12.209 -8.323 1.00 74.81 113 ARG A CA 1
ATOM 915 C C . ARG A 1 113 ? 14.571 -11.464 -8.973 1.00 74.81 113 ARG A C 1
ATOM 917 O O . ARG A 1 113 ? 15.154 -12.005 -9.904 1.00 74.81 113 ARG A O 1
ATOM 924 N N . TYR A 1 114 ? 14.914 -10.275 -8.481 1.00 71.81 114 TYR A N 1
ATOM 925 C CA . TYR A 1 114 ? 16.078 -9.521 -8.944 1.00 71.81 114 TYR A CA 1
ATOM 926 C C . TYR A 1 114 ? 17.359 -10.325 -8.744 1.00 71.81 114 TYR A C 1
ATOM 928 O O . TYR A 1 114 ? 18.113 -10.471 -9.698 1.00 71.81 114 TYR A O 1
ATOM 936 N N . ALA A 1 115 ? 17.558 -10.920 -7.565 1.00 79.19 115 ALA A N 1
ATOM 937 C CA . ALA A 1 115 ? 18.709 -11.776 -7.289 1.00 79.19 115 ALA A CA 1
ATOM 938 C C . ALA A 1 115 ? 18.799 -12.949 -8.281 1.00 79.19 115 ALA A C 1
ATOM 940 O O . ALA A 1 115 ? 19.844 -13.157 -8.889 1.00 79.19 115 ALA A O 1
ATOM 941 N N . LYS A 1 116 ? 17.680 -13.642 -8.535 1.00 80.00 116 LYS A N 1
ATOM 942 C CA . LYS A 1 116 ? 17.620 -14.760 -9.495 1.00 80.00 116 LYS A CA 1
ATOM 943 C C . LYS A 1 116 ? 17.872 -14.340 -10.944 1.00 80.00 116 LYS A C 1
ATOM 945 O O . LYS A 1 116 ? 18.458 -15.101 -11.708 1.00 80.00 116 LYS A O 1
ATOM 950 N N . VAL A 1 117 ? 17.399 -13.162 -11.351 1.00 74.69 117 VAL A N 1
ATOM 951 C CA . VAL A 1 117 ? 17.649 -12.637 -12.704 1.00 74.69 117 VAL A CA 1
ATOM 952 C C . VAL A 1 117 ? 19.100 -12.187 -12.847 1.00 74.69 117 VAL A C 1
ATOM 954 O O . VAL A 1 117 ? 19.696 -12.450 -13.885 1.00 74.69 117 VAL A O 1
ATOM 957 N N . LEU A 1 118 ? 19.690 -11.583 -11.811 1.00 75.00 118 LEU A N 1
ATOM 958 C CA . LEU A 1 118 ? 21.103 -11.199 -11.803 1.00 75.00 118 LEU A CA 1
ATOM 959 C C . LEU A 1 118 ? 22.016 -12.428 -11.885 1.00 75.00 118 LEU A C 1
ATOM 961 O O . LEU A 1 118 ? 22.946 -12.449 -12.684 1.00 75.00 118 LEU A O 1
ATOM 965 N N . GLU A 1 119 ? 21.709 -13.467 -11.108 1.00 79.56 119 GLU A N 1
ATOM 966 C CA . GLU A 1 119 ? 22.419 -14.748 -11.124 1.00 79.56 119 GLU A CA 1
ATOM 967 C C . GLU A 1 119 ? 22.347 -15.414 -12.509 1.00 79.56 119 GLU A C 1
ATOM 969 O O . GLU A 1 119 ? 23.361 -15.869 -13.044 1.00 79.56 119 GLU A O 1
ATOM 974 N N . LYS A 1 120 ? 21.169 -15.396 -13.148 1.00 73.56 120 LYS A N 1
ATOM 975 C CA . LYS A 1 120 ? 20.995 -15.887 -14.524 1.00 73.56 120 LYS A CA 1
ATOM 976 C C . LYS A 1 120 ? 21.724 -15.037 -15.565 1.00 73.56 120 LYS A C 1
ATOM 978 O O . LYS A 1 120 ? 22.336 -15.587 -16.473 1.00 73.56 120 LYS A O 1
ATOM 983 N N . ALA A 1 121 ? 21.687 -13.713 -15.453 1.00 69.69 121 ALA A N 1
ATOM 984 C CA . ALA A 1 121 ? 22.393 -12.825 -16.377 1.00 69.69 121 ALA A CA 1
ATOM 985 C C . ALA A 1 121 ? 23.917 -13.006 -16.272 1.00 69.69 121 ALA A C 1
ATOM 987 O O . ALA A 1 121 ? 24.606 -13.035 -17.291 1.00 69.69 121 ALA A O 1
ATOM 988 N N . TYR A 1 122 ? 24.424 -13.206 -15.051 1.00 74.50 122 TYR A N 1
ATOM 989 C CA . TYR A 1 122 ? 25.835 -13.486 -14.790 1.00 74.50 122 TYR A CA 1
ATOM 990 C C . TYR A 1 122 ? 26.278 -14.832 -15.380 1.00 74.50 122 TYR A C 1
ATOM 992 O O . TYR A 1 122 ? 27.342 -14.921 -15.980 1.00 74.50 122 TYR A O 1
ATOM 1000 N N . THR A 1 123 ? 25.443 -15.867 -15.265 1.00 77.88 123 THR A N 1
ATOM 1001 C CA . THR A 1 123 ? 25.749 -17.211 -15.789 1.00 77.88 123 THR A CA 1
ATOM 1002 C C . THR A 1 123 ? 25.547 -17.352 -17.299 1.00 77.88 123 THR A C 1
ATOM 1004 O O . THR A 1 123 ? 26.218 -18.174 -17.914 1.00 77.88 123 THR A O 1
ATOM 1007 N N . THR A 1 124 ? 24.660 -16.562 -17.914 1.00 73.06 124 THR A N 1
ATOM 1008 C CA . THR A 1 124 ? 24.257 -16.746 -19.325 1.00 73.06 124 THR A CA 1
ATOM 1009 C C . THR A 1 124 ? 24.786 -15.654 -20.272 1.00 73.06 124 THR A C 1
ATOM 1011 O O . THR A 1 124 ? 24.499 -15.708 -21.463 1.00 73.06 124 THR A O 1
ATOM 1014 N N . HIS A 1 125 ? 25.532 -14.648 -19.784 1.00 65.38 125 HIS A N 1
ATOM 1015 C CA . HIS A 1 125 ? 26.040 -13.503 -20.575 1.00 65.38 125 HIS A CA 1
ATOM 1016 C C . HIS A 1 125 ? 24.980 -12.818 -21.469 1.00 65.38 125 HIS A C 1
ATOM 1018 O O . HIS A 1 125 ? 25.286 -12.212 -22.497 1.00 65.38 125 HIS A O 1
ATOM 1024 N N . HIS A 1 126 ? 23.710 -12.887 -21.072 1.00 56.16 126 HIS A N 1
ATOM 1025 C CA . HIS A 1 126 ? 22.606 -12.217 -21.749 1.00 56.16 126 HIS A CA 1
ATOM 1026 C C . HIS A 1 126 ? 22.121 -11.020 -20.929 1.00 56.16 126 HIS A C 1
ATOM 1028 O O . HIS A 1 126 ? 22.132 -11.074 -19.695 1.00 56.16 126 HIS A O 1
ATOM 1034 N N . PRO A 1 127 ? 21.711 -9.922 -21.593 1.00 55.47 127 PRO A N 1
ATOM 1035 C CA . PRO A 1 127 ? 21.244 -8.730 -20.903 1.00 55.47 127 PRO A CA 1
ATOM 1036 C C . PRO A 1 127 ? 20.009 -9.062 -20.061 1.00 55.47 127 PRO A C 1
ATOM 1038 O O . PRO A 1 127 ? 19.105 -9.765 -20.509 1.00 55.47 127 PRO A O 1
ATOM 1041 N N . ALA A 1 128 ? 19.991 -8.559 -18.825 1.00 55.34 128 ALA A N 1
ATOM 1042 C CA . ALA A 1 128 ? 18.926 -8.824 -17.869 1.00 55.34 128 ALA A CA 1
ATOM 1043 C C . ALA A 1 128 ? 17.558 -8.412 -18.440 1.00 55.34 128 ALA A C 1
ATOM 1045 O O . ALA A 1 128 ? 17.300 -7.239 -18.717 1.00 55.34 128 ALA A O 1
ATOM 1046 N N . GLU A 1 129 ? 16.677 -9.396 -18.605 1.00 55.34 129 GLU A N 1
ATOM 1047 C CA . GLU A 1 129 ? 15.310 -9.197 -19.070 1.00 55.34 129 GLU A CA 1
ATOM 1048 C C . GLU A 1 129 ? 14.522 -8.344 -18.056 1.00 55.34 129 GLU A C 1
ATOM 1050 O O . GLU A 1 129 ? 14.663 -8.499 -16.838 1.00 55.34 129 GLU A O 1
ATOM 1055 N N . LYS A 1 130 ? 13.701 -7.403 -18.545 1.00 53.88 130 LYS A N 1
ATOM 1056 C CA . LYS A 1 130 ? 12.951 -6.462 -17.696 1.00 53.88 130 LYS A CA 1
ATOM 1057 C C . LYS A 1 130 ? 12.040 -7.219 -16.727 1.00 53.88 130 LYS A C 1
ATOM 1059 O O . LYS A 1 130 ? 11.051 -7.833 -17.130 1.00 53.88 130 LYS A O 1
ATOM 1064 N N . ILE A 1 131 ? 12.334 -7.108 -15.434 1.00 55.06 131 ILE A N 1
ATOM 1065 C CA . ILE A 1 131 ? 11.584 -7.778 -14.370 1.00 55.06 131 ILE A CA 1
ATOM 1066 C C . ILE A 1 131 ? 10.154 -7.243 -14.352 1.00 55.06 131 ILE A C 1
ATOM 1068 O O . ILE A 1 131 ? 9.895 -6.092 -14.004 1.00 55.06 131 ILE A O 1
ATOM 1072 N N . HIS A 1 132 ? 9.222 -8.099 -14.764 1.00 52.62 132 HIS A N 1
ATOM 1073 C CA . HIS A 1 132 ? 7.804 -7.781 -14.764 1.00 52.62 132 HIS A CA 1
ATOM 1074 C C . HIS A 1 132 ? 7.278 -7.639 -13.334 1.00 52.62 132 HIS A C 1
ATOM 1076 O O . HIS A 1 132 ? 7.620 -8.409 -12.431 1.00 52.62 132 HIS A O 1
ATOM 1082 N N . GLN A 1 133 ? 6.423 -6.631 -13.168 1.00 54.03 133 GLN A N 1
ATOM 1083 C CA . GLN A 1 133 ? 5.763 -6.229 -11.933 1.00 54.03 133 GLN A CA 1
ATOM 1084 C C . GLN A 1 133 ? 5.182 -7.447 -11.195 1.00 54.03 133 GLN A C 1
ATOM 1086 O O . GLN A 1 133 ? 4.370 -8.201 -11.735 1.00 54.03 133 GLN A O 1
ATOM 1091 N N . VAL A 1 134 ? 5.623 -7.671 -9.953 1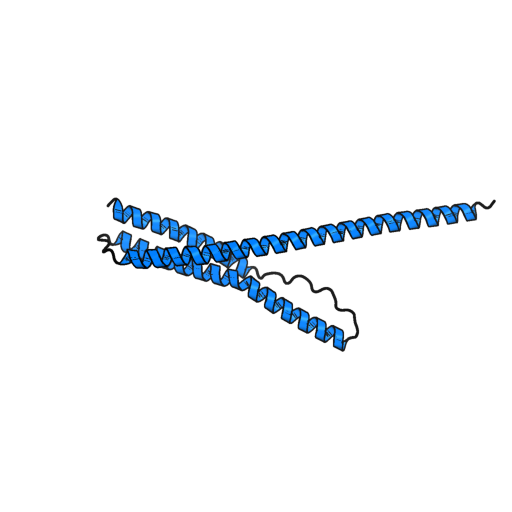.00 58.38 134 VAL A N 1
ATOM 1092 C CA . VAL A 1 134 ? 5.142 -8.789 -9.133 1.00 58.38 134 VAL A CA 1
ATOM 1093 C C . VAL A 1 134 ? 3.687 -8.516 -8.763 1.00 58.38 134 VAL A C 1
ATOM 1095 O O . VAL A 1 134 ? 3.397 -7.630 -7.965 1.00 58.38 134 VAL A O 1
ATOM 1098 N N . ARG A 1 135 ? 2.768 -9.271 -9.371 1.00 55.06 135 ARG A N 1
ATOM 1099 C CA . ARG A 1 135 ? 1.328 -9.170 -9.118 1.00 55.06 135 ARG A CA 1
ATOM 1100 C C . ARG A 1 135 ? 1.024 -9.494 -7.656 1.00 55.06 135 ARG A C 1
ATOM 1102 O O . ARG A 1 135 ? 1.421 -10.549 -7.159 1.00 55.06 135 ARG A O 1
ATOM 1109 N N . GLU A 1 136 ? 0.293 -8.605 -6.990 1.00 59.28 136 GLU A N 1
ATOM 1110 C CA . GLU A 1 136 ? -0.168 -8.822 -5.619 1.00 59.28 136 GLU A CA 1
ATOM 1111 C C . GLU A 1 136 ? -1.133 -10.021 -5.576 1.00 59.28 136 GLU A C 1
ATOM 1113 O O . GLU A 1 136 ? -2.03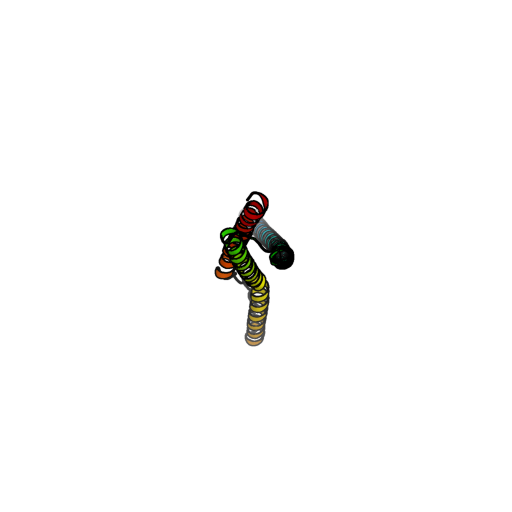2 -10.122 -6.425 1.00 59.28 136 GLU A O 1
ATOM 1118 N N . PRO A 1 137 ? -0.988 -10.955 -4.620 1.00 68.88 137 PRO A N 1
ATOM 1119 C CA . PRO A 1 137 ? -1.950 -12.035 -4.483 1.00 68.88 137 PRO A CA 1
ATOM 1120 C C . PRO A 1 137 ? -3.283 -11.482 -3.960 1.00 68.88 137 PRO A C 1
ATOM 1122 O O . PRO A 1 137 ? -3.329 -10.701 -3.008 1.00 68.88 137 PRO A O 1
ATOM 1125 N N . ARG A 1 138 ? -4.388 -11.928 -4.574 1.00 73.25 138 ARG A N 1
ATOM 1126 C CA . ARG A 1 138 ? -5.764 -11.452 -4.314 1.00 73.25 138 ARG A CA 1
ATOM 1127 C C . ARG A 1 138 ? -6.200 -11.552 -2.844 1.00 73.25 138 ARG A C 1
ATOM 1129 O O . ARG A 1 138 ? -7.111 -10.843 -2.432 1.00 73.25 138 ARG A O 1
ATOM 1136 N N . PHE A 1 139 ? -5.542 -12.405 -2.061 1.00 72.94 139 PHE A N 1
ATOM 1137 C CA . PHE A 1 139 ? -5.818 -12.609 -0.641 1.00 72.94 139 PHE A CA 1
ATOM 1138 C C . PHE A 1 139 ? -5.631 -11.337 0.200 1.00 72.94 139 PHE A C 1
ATOM 1140 O O . PHE A 1 139 ? -6.451 -11.056 1.070 1.00 72.94 139 PHE A O 1
ATOM 1147 N N . PHE A 1 140 ? -4.608 -10.525 -0.089 1.00 76.31 140 PHE A N 1
ATOM 1148 C CA . PHE A 1 140 ? -4.373 -9.288 0.666 1.00 76.31 140 PHE A CA 1
ATOM 1149 C C . PHE A 1 140 ? -5.439 -8.228 0.391 1.00 76.3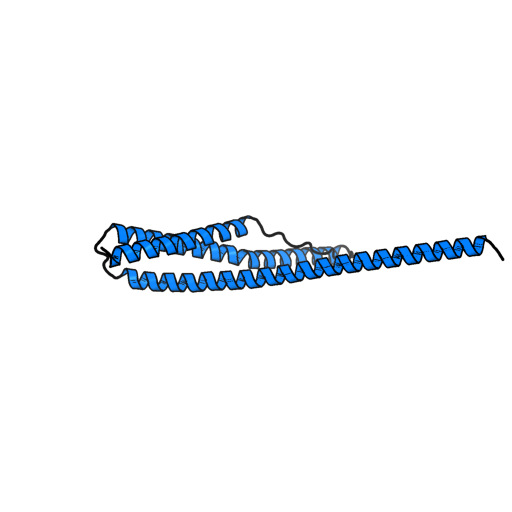1 140 PHE A C 1
ATOM 1151 O O . PHE A 1 140 ? -5.897 -7.566 1.317 1.00 76.31 140 PHE A O 1
ATOM 1158 N N . ALA A 1 141 ? -5.897 -8.122 -0.860 1.00 74.50 141 ALA A N 1
ATOM 1159 C CA . ALA A 1 141 ? -7.000 -7.232 -1.213 1.00 74.50 141 ALA A CA 1
ATOM 1160 C C . ALA A 1 141 ? -8.305 -7.645 -0.513 1.00 74.50 141 ALA A C 1
ATOM 1162 O O . ALA A 1 141 ? -9.066 -6.784 -0.072 1.00 74.50 141 ALA A O 1
ATOM 1163 N N . LEU A 1 142 ? -8.544 -8.954 -0.371 1.00 79.38 142 LEU A N 1
ATOM 1164 C CA . LEU A 1 142 ? -9.690 -9.470 0.373 1.00 79.38 142 LEU A CA 1
ATOM 1165 C C . LEU A 1 142 ? -9.575 -9.151 1.871 1.00 79.38 142 LEU A C 1
ATOM 1167 O O . LEU A 1 142 ? -10.530 -8.628 2.439 1.00 79.38 142 LEU A O 1
ATOM 1171 N N . CYS A 1 143 ? -8.411 -9.390 2.489 1.00 83.38 143 CYS A N 1
ATOM 1172 C CA . CYS A 1 143 ? -8.166 -9.043 3.895 1.00 83.38 143 CYS A CA 1
ATOM 1173 C C . CYS A 1 143 ? -8.408 -7.561 4.176 1.00 83.38 143 CYS A C 1
ATOM 1175 O O . CYS A 1 143 ? -9.015 -7.227 5.186 1.00 83.38 143 CYS A O 1
ATOM 1177 N N . GLU A 1 144 ? -7.984 -6.674 3.279 1.00 81.38 144 GLU A N 1
ATOM 1178 C CA . GLU A 1 144 ? -8.208 -5.242 3.453 1.00 81.38 144 GLU A CA 1
ATOM 1179 C C . GLU A 1 144 ? -9.693 -4.878 3.409 1.00 81.38 144 GLU A C 1
ATOM 1181 O O . GLU A 1 144 ? -10.175 -4.154 4.278 1.00 81.38 144 GLU A O 1
ATOM 1186 N N . LYS A 1 145 ? -10.439 -5.408 2.430 1.00 85.12 145 LYS A N 1
ATOM 1187 C CA . LYS A 1 145 ? -11.882 -5.156 2.304 1.00 85.12 145 LYS A CA 1
ATOM 1188 C C . LYS A 1 145 ? -12.651 -5.699 3.505 1.00 85.12 145 LYS A C 1
ATOM 1190 O O . LYS A 1 145 ? -13.466 -4.980 4.075 1.00 85.12 145 LYS A O 1
ATOM 1195 N N . VAL A 1 146 ? -12.372 -6.939 3.901 1.00 87.25 146 VAL A N 1
ATOM 1196 C CA . VAL A 1 146 ? -13.018 -7.577 5.057 1.00 87.25 146 VAL A CA 1
ATOM 1197 C C . VAL A 1 146 ? -12.638 -6.855 6.349 1.00 87.25 146 VAL A C 1
ATOM 1199 O O . VAL A 1 146 ? -13.515 -6.578 7.162 1.00 87.25 146 VAL A O 1
ATOM 1202 N N . GLY A 1 147 ? -11.368 -6.479 6.513 1.00 84.69 147 GLY A N 1
ATOM 1203 C CA . GLY A 1 147 ? -10.886 -5.714 7.662 1.00 84.69 147 GLY A CA 1
ATOM 1204 C C . GLY A 1 147 ? -11.597 -4.368 7.802 1.00 84.69 147 GLY A C 1
ATOM 1205 O O . GLY A 1 147 ? -12.064 -4.044 8.889 1.00 84.69 147 GLY A O 1
ATOM 1206 N N . LEU A 1 148 ? -11.768 -3.631 6.699 1.00 83.88 148 LEU A N 1
ATOM 1207 C CA . LEU A 1 148 ? -12.518 -2.369 6.663 1.00 83.88 148 LEU A CA 1
ATOM 1208 C C . LEU A 1 148 ? -13.989 -2.540 7.059 1.00 83.88 148 LEU A C 1
ATOM 1210 O O . LEU A 1 148 ? -14.495 -1.767 7.871 1.00 83.88 148 LEU A O 1
ATOM 1214 N N . VAL A 1 149 ? -14.668 -3.557 6.521 1.00 88.50 149 VAL A N 1
ATOM 1215 C CA . VAL A 1 149 ? -16.070 -3.851 6.867 1.00 88.50 149 VAL A CA 1
ATOM 1216 C C . VAL A 1 149 ? -16.196 -4.234 8.343 1.00 88.50 149 VAL A C 1
ATOM 1218 O O . VAL A 1 149 ? -17.093 -3.751 9.030 1.00 88.50 149 VAL A O 1
ATOM 1221 N N . CYS A 1 150 ? -15.267 -5.046 8.850 1.00 87.38 150 CYS A N 1
ATOM 1222 C CA . CYS A 1 150 ? -15.215 -5.448 10.252 1.00 87.38 150 CYS A CA 1
ATOM 1223 C C . CYS A 1 150 ? -15.029 -4.239 11.182 1.00 87.38 150 CYS A C 1
ATOM 1225 O O . CYS A 1 150 ? -15.710 -4.129 12.199 1.00 87.38 150 CYS A O 1
ATOM 1227 N N . LEU A 1 151 ? -14.159 -3.298 10.805 1.00 83.31 151 LEU A N 1
ATOM 1228 C CA . LEU A 1 151 ? -13.913 -2.073 11.567 1.00 83.31 151 LEU A CA 1
ATOM 1229 C C . LEU A 1 151 ? -15.134 -1.144 11.558 1.00 83.31 151 LEU A C 1
ATOM 1231 O O . LEU A 1 151 ? -15.515 -0.627 12.605 1.00 83.31 151 LEU A O 1
ATOM 1235 N N . ALA A 1 152 ? -15.801 -0.987 10.411 1.00 86.06 152 ALA A N 1
ATOM 1236 C CA . ALA A 1 152 ? -17.036 -0.209 10.318 1.00 86.06 152 ALA A CA 1
ATOM 1237 C C . ALA A 1 152 ? -18.152 -0.798 11.200 1.00 86.06 152 ALA A C 1
ATOM 1239 O O . ALA A 1 152 ? -18.795 -0.070 11.956 1.00 86.06 152 ALA A O 1
ATOM 1240 N N . LEU A 1 153 ? -18.338 -2.122 11.161 1.00 85.94 153 LEU A N 1
ATOM 1241 C CA . LEU A 1 153 ? -19.300 -2.817 12.020 1.00 85.94 153 LEU A CA 1
ATOM 1242 C C . LEU A 1 153 ? -18.950 -2.683 13.506 1.00 85.94 153 LEU A C 1
ATOM 1244 O O . LEU A 1 153 ? -19.852 -2.475 14.314 1.00 85.94 153 LEU A O 1
ATOM 1248 N N . ALA A 1 154 ? -17.665 -2.744 13.868 1.00 84.56 154 ALA A N 1
ATOM 1249 C CA . ALA A 1 154 ? -17.221 -2.543 15.246 1.00 84.56 154 ALA A CA 1
ATOM 1250 C C . ALA A 1 154 ? -17.591 -1.148 15.767 1.00 84.56 154 ALA A C 1
ATOM 1252 O O . ALA A 1 154 ? -18.113 -1.023 16.871 1.00 84.56 154 ALA A O 1
ATOM 1253 N N . VAL A 1 155 ? -17.374 -0.102 14.962 1.00 83.69 155 VAL A N 1
ATOM 1254 C CA . VAL A 1 155 ? -17.735 1.278 15.328 1.00 83.69 155 VAL A CA 1
ATOM 1255 C C . VAL A 1 155 ? -19.247 1.423 15.505 1.00 83.69 155 VAL A C 1
ATOM 1257 O O . VAL A 1 155 ? -19.690 2.015 16.486 1.00 83.69 155 VAL A O 1
ATOM 1260 N N . ILE A 1 156 ? -20.049 0.842 14.609 1.00 86.25 156 ILE A N 1
ATOM 1261 C CA . ILE A 1 156 ? -21.515 0.867 14.727 1.00 86.25 156 ILE A CA 1
ATOM 1262 C C . ILE A 1 156 ? -21.967 0.130 15.995 1.00 86.25 156 ILE A C 1
ATOM 1264 O O . ILE A 1 156 ? -22.766 0.665 16.763 1.00 86.25 156 ILE A O 1
ATOM 1268 N N . ALA A 1 157 ? -21.428 -1.065 16.248 1.00 83.25 157 ALA A N 1
ATOM 1269 C CA . ALA A 1 157 ? -21.737 -1.843 17.445 1.00 83.25 157 ALA A CA 1
ATOM 1270 C C . ALA A 1 157 ? -21.375 -1.079 18.729 1.00 83.25 157 ALA A C 1
ATOM 1272 O O . ALA A 1 157 ? -22.146 -1.098 19.690 1.00 83.25 157 ALA A O 1
ATOM 1273 N N . LEU A 1 158 ? -20.257 -0.344 18.725 1.00 80.25 158 LEU A N 1
ATOM 1274 C CA . LEU A 1 158 ? -19.874 0.519 19.843 1.00 80.25 158 LEU A CA 1
ATOM 1275 C C . LEU A 1 158 ? -20.861 1.646 20.064 1.00 80.25 158 LEU A C 1
ATOM 1277 O O . LEU A 1 158 ? -21.318 1.817 21.191 1.00 80.25 158 LEU A O 1
ATOM 1281 N N . MET A 1 159 ? -21.225 2.373 19.009 1.00 83.19 159 MET A N 1
ATOM 1282 C CA . MET A 1 159 ? -22.194 3.465 19.105 1.00 83.19 159 MET A CA 1
ATOM 1283 C C . MET A 1 159 ? -23.516 2.976 19.700 1.00 83.19 159 MET A C 1
ATOM 1285 O O . MET A 1 159 ? -24.042 3.605 20.614 1.00 83.19 159 MET A O 1
ATOM 1289 N N . VAL A 1 160 ? -24.009 1.816 19.256 1.00 83.62 160 VAL A N 1
ATOM 1290 C CA . VAL A 1 160 ? -25.229 1.207 19.808 1.00 83.62 160 VAL A CA 1
ATOM 1291 C C . VAL A 1 160 ? -25.046 0.826 21.278 1.00 83.62 160 VAL A C 1
ATOM 1293 O O . VAL A 1 160 ? -25.915 1.132 22.089 1.00 83.62 160 VAL A O 1
ATOM 1296 N N . SER A 1 161 ? -23.919 0.203 21.642 1.00 79.12 161 SER A N 1
ATOM 1297 C CA . SER A 1 161 ? -23.654 -0.206 23.030 1.00 79.12 161 SER A CA 1
ATOM 1298 C C . SER A 1 161 ? -23.546 0.983 23.991 1.00 79.12 161 SER A C 1
ATOM 1300 O O . SER A 1 161 ? -24.072 0.922 25.098 1.00 79.12 161 SER A O 1
ATOM 1302 N N . VAL A 1 162 ? -22.933 2.084 23.545 1.00 79.31 162 VAL A N 1
ATOM 1303 C CA . VAL A 1 162 ? -22.788 3.318 24.322 1.00 79.31 162 VAL A CA 1
ATOM 1304 C C . VAL A 1 162 ? -24.145 3.994 24.482 1.00 79.31 162 VAL A C 1
ATOM 1306 O O . VAL A 1 162 ? -24.536 4.310 25.599 1.00 79.31 162 VAL A O 1
ATOM 1309 N N . VAL A 1 163 ? -24.910 4.161 23.400 1.00 81.69 163 VAL A N 1
ATOM 1310 C CA . VAL A 1 163 ? -26.262 4.739 23.476 1.00 81.69 163 VAL A CA 1
ATOM 1311 C C . VAL A 1 163 ? -27.157 3.913 24.403 1.00 81.69 163 VAL A C 1
ATOM 1313 O O . VAL A 1 163 ? -27.841 4.486 25.246 1.00 81.69 163 VAL A O 1
ATOM 1316 N N . ALA A 1 164 ? -27.098 2.582 24.315 1.00 77.56 164 ALA A N 1
ATOM 1317 C CA . ALA A 1 164 ? -27.841 1.694 25.206 1.00 77.56 164 ALA A CA 1
ATOM 1318 C C . ALA A 1 164 ? -27.422 1.822 26.682 1.00 77.56 164 ALA A C 1
ATOM 1320 O O . ALA A 1 164 ? -28.237 1.562 27.554 1.00 77.56 164 ALA A O 1
ATOM 1321 N N . GLN A 1 165 ? -26.181 2.227 26.967 1.00 73.31 165 GLN A N 1
ATOM 1322 C CA . GLN A 1 165 ? -25.695 2.460 28.329 1.00 73.31 165 GLN A CA 1
ATOM 1323 C C . GLN A 1 165 ? -26.071 3.849 28.882 1.00 73.31 165 GLN A C 1
ATOM 1325 O O . GLN A 1 165 ? -26.109 4.017 30.096 1.00 73.31 165 GLN A O 1
ATOM 1330 N N . TYR A 1 166 ? -26.311 4.846 28.020 1.00 72.88 166 TYR A N 1
ATOM 1331 C CA . TYR A 1 166 ? -26.634 6.223 28.431 1.00 72.88 166 TYR A CA 1
ATOM 1332 C C . TYR A 1 166 ? -28.133 6.557 28.408 1.00 72.88 166 TYR A C 1
ATOM 1334 O O . TYR A 1 166 ? -28.560 7.456 29.128 1.00 72.88 166 TYR A O 1
ATOM 1342 N N . VAL A 1 167 ? -28.923 5.899 27.556 1.00 70.19 167 VAL A N 1
ATOM 1343 C CA . VAL A 1 167 ? -30.363 6.185 27.380 1.00 70.19 167 VAL A CA 1
ATOM 1344 C C . VAL A 1 167 ? -31.249 5.323 28.291 1.00 70.19 167 VAL A C 1
ATOM 1346 O O . VAL A 1 167 ? -32.426 5.633 28.468 1.00 70.19 167 VAL A O 1
ATOM 1349 N N . LEU A 1 168 ? -30.702 4.250 28.860 1.00 51.47 168 LEU A N 1
ATOM 1350 C CA . LEU A 1 168 ? -31.427 3.132 29.467 1.00 51.47 168 LEU A CA 1
ATOM 1351 C C . LEU A 1 168 ? -30.831 2.779 30.831 1.00 51.47 168 LEU A C 1
ATOM 1353 O O . LEU A 1 168 ? -31.616 2.351 31.704 1.00 51.47 168 LEU A O 1
#

Radius of gyration: 29.41 Å; chains: 1; bounding box: 58×31×101 Å

Secondary structure (DSSP, 8-state):
--HHHHHHHHHHHHHHHHHHHHHHHHHHHHHHHHHHHHHHHHHHHHHHHHHHHHHHHHHHHHHHHHHHTTS--SSHHHHHHHHHHHHHHHHHHHHHHHHHHHHHHHHHHHHHHHHHHHHHHHHH--PPP-----PPPHHHHHHHHHHHHHHHHHHHHHHHHHHHHH--

Sequence (168 aa):
MDIENFEKQLEDYANRLERSVQEQHEQQLVSRIKKHQALNEELQKTRQELLRYLVATSGMIFSILIGLGKSEAHQPLARWGFAIAIVLLGLGVLLLSIALYSLLYIRRKIVERYAKVLEKAYTTHHPAEKIHQVREPRFFALCEKVGLVCLALAVIALMVSVVAQYVL

Organism: NCBI:txid1015

pLDDT: mean 77.94, std 9.34, range [51.47, 93.88]